Protein AF-A0A7S4CEG6-F1 (afdb_monomer_lite)

Sequence (142 aa):
GLWAQTARRLFARAAAQAHAVAALEVRVGAVALCRGRLTDLLLPPGASDRTPKPPPLDVVADERDGRVHVRGLTAAVVEDAAALEAAMERARDHATQLGPAHAVYRVDVSSTHPTTRLTSQGRLTFASLAAPAPARDASAEE

Radius of gyration: 18.46 Å; chains: 1; bounding box: 42×33×71 Å

Structure (mmCIF, N/CA/C/O backbone):
data_AF-A0A7S4CEG6-F1
#
_entry.id   AF-A0A7S4CEG6-F1
#
loop_
_atom_site.group_PDB
_atom_site.id
_atom_site.type_symbol
_atom_site.label_atom_id
_atom_site.label_alt_id
_atom_site.label_comp_id
_atom_site.label_asym_id
_atom_site.label_entity_id
_atom_site.label_seq_id
_atom_site.pdbx_PDB_ins_code
_atom_site.Cartn_x
_atom_site.Cartn_y
_atom_site.Cartn_z
_atom_site.occupancy
_atom_site.B_iso_or_equiv
_atom_site.auth_seq_id
_atom_site.auth_comp_id
_atom_site.auth_asym_id
_atom_site.auth_atom_id
_atom_site.pdbx_PDB_model_num
ATOM 1 N N . GLY A 1 1 ? 11.047 9.228 8.128 1.00 79.69 1 GLY A N 1
ATOM 2 C CA . GLY A 1 1 ? 10.738 7.941 8.791 1.00 79.69 1 GLY A CA 1
ATOM 3 C C . GLY A 1 1 ? 11.296 6.757 8.013 1.00 79.69 1 GLY A C 1
ATOM 4 O O . GLY A 1 1 ? 11.878 6.958 6.948 1.00 79.69 1 GLY A O 1
ATOM 5 N N . LEU A 1 2 ? 11.119 5.535 8.529 1.00 86.50 2 LEU A N 1
ATOM 6 C CA . LEU A 1 2 ? 11.614 4.287 7.919 1.00 86.50 2 LEU A CA 1
ATOM 7 C C . LEU A 1 2 ? 11.051 4.047 6.503 1.00 86.50 2 LEU A C 1
ATOM 9 O O . LEU A 1 2 ? 11.811 3.710 5.594 1.00 86.50 2 LEU A O 1
ATOM 13 N N . TRP A 1 3 ? 9.751 4.283 6.276 1.00 85.44 3 TRP A N 1
ATOM 14 C CA . TRP A 1 3 ? 9.144 4.124 4.944 1.00 85.44 3 TRP A CA 1
ATOM 15 C C . TRP A 1 3 ? 9.717 5.102 3.916 1.00 85.44 3 TRP A C 1
ATOM 17 O O . TRP A 1 3 ? 10.007 4.689 2.803 1.00 85.44 3 TRP A O 1
ATOM 27 N N . ALA A 1 4 ? 9.982 6.358 4.288 1.00 84.81 4 ALA A N 1
ATOM 28 C CA . ALA A 1 4 ? 10.544 7.366 3.382 1.00 84.81 4 ALA A CA 1
ATOM 29 C C . ALA A 1 4 ? 11.961 7.000 2.906 1.00 84.81 4 ALA A C 1
ATOM 31 O O . ALA A 1 4 ? 12.339 7.221 1.756 1.00 84.81 4 ALA A O 1
ATOM 32 N N . GLN A 1 5 ? 12.778 6.426 3.795 1.00 91.19 5 GLN A N 1
ATOM 33 C CA . GLN A 1 5 ? 14.088 5.895 3.406 1.00 91.19 5 GLN A CA 1
ATOM 34 C C . GLN A 1 5 ? 13.943 4.645 2.533 1.00 91.19 5 GLN A C 1
ATOM 36 O O . GLN A 1 5 ? 14.693 4.477 1.572 1.00 91.19 5 GLN A O 1
ATOM 41 N N . THR A 1 6 ? 12.966 3.788 2.839 1.00 91.19 6 THR A N 1
ATOM 42 C CA . THR A 1 6 ? 12.699 2.572 2.062 1.00 91.19 6 THR A CA 1
ATOM 43 C C . THR A 1 6 ? 12.220 2.898 0.648 1.00 91.19 6 THR A C 1
ATOM 45 O O . THR A 1 6 ? 12.760 2.344 -0.304 1.00 91.19 6 THR A O 1
ATOM 48 N N . ALA A 1 7 ? 11.299 3.853 0.497 1.00 88.19 7 ALA A N 1
ATOM 49 C CA . ALA A 1 7 ? 10.816 4.362 -0.783 1.00 88.19 7 ALA A CA 1
ATOM 50 C C . ALA A 1 7 ? 11.975 4.884 -1.641 1.00 88.19 7 ALA A C 1
ATOM 52 O O . ALA A 1 7 ? 12.198 4.403 -2.751 1.00 88.19 7 ALA A O 1
ATOM 53 N N . ARG A 1 8 ? 12.795 5.789 -1.092 1.00 91.69 8 ARG A N 1
ATOM 54 C CA . ARG A 1 8 ? 13.969 6.323 -1.800 1.00 91.69 8 ARG A CA 1
ATOM 55 C C . ARG A 1 8 ? 14.931 5.227 -2.253 1.00 91.69 8 ARG A C 1
ATOM 57 O O . ARG A 1 8 ? 15.372 5.243 -3.397 1.00 91.69 8 ARG A O 1
ATOM 64 N N . ARG A 1 9 ? 15.233 4.253 -1.388 1.00 93.12 9 ARG A N 1
ATOM 65 C CA . ARG A 1 9 ? 16.113 3.124 -1.737 1.00 93.12 9 ARG A CA 1
ATOM 66 C C . ARG A 1 9 ? 15.507 2.219 -2.807 1.00 93.12 9 ARG A C 1
ATOM 68 O O . ARG A 1 9 ? 16.244 1.774 -3.682 1.00 93.12 9 ARG A O 1
ATOM 75 N N . LEU A 1 10 ? 14.204 1.949 -2.737 1.00 91.06 10 LEU A N 1
ATOM 76 C CA . LEU A 1 10 ? 13.488 1.125 -3.708 1.00 91.06 10 LEU A CA 1
ATOM 77 C C . LEU A 1 10 ? 13.601 1.727 -5.113 1.00 91.06 10 LEU A C 1
ATOM 79 O O . LEU A 1 10 ? 14.108 1.072 -6.021 1.00 91.06 10 LEU A O 1
ATOM 83 N N . PHE A 1 11 ? 13.199 2.989 -5.267 1.00 90.31 11 PHE A N 1
ATOM 84 C CA . PHE A 1 11 ? 13.206 3.658 -6.567 1.00 90.31 11 PHE A CA 1
ATOM 85 C C . PHE A 1 11 ? 14.624 3.946 -7.074 1.00 90.31 11 PHE A C 1
ATOM 87 O O . PHE A 1 11 ? 14.888 3.757 -8.258 1.00 90.31 11 PHE A O 1
ATOM 94 N N . ALA A 1 12 ? 15.571 4.300 -6.196 1.00 90.62 12 ALA A N 1
ATOM 95 C CA . ALA A 1 12 ? 16.972 4.464 -6.594 1.00 90.62 12 ALA A CA 1
ATOM 96 C C . ALA A 1 12 ? 17.584 3.154 -7.118 1.00 90.62 12 ALA A C 1
ATOM 98 O O . ALA A 1 12 ? 18.303 3.162 -8.116 1.00 90.62 12 ALA A O 1
ATOM 99 N N . ARG A 1 13 ? 17.282 2.013 -6.478 1.00 90.25 13 ARG A N 1
ATOM 100 C CA . ARG A 1 13 ? 17.738 0.699 -6.957 1.00 90.25 13 ARG A CA 1
ATOM 101 C C . ARG A 1 13 ? 17.096 0.319 -8.282 1.00 90.25 13 ARG A C 1
ATOM 103 O O . ARG A 1 13 ? 17.807 -0.146 -9.166 1.00 90.25 13 ARG A O 1
ATOM 110 N N . ALA A 1 14 ? 15.792 0.536 -8.426 1.00 86.94 14 ALA A N 1
ATOM 111 C CA . ALA A 1 14 ? 15.107 0.250 -9.679 1.00 86.94 14 ALA A CA 1
ATOM 112 C C . ALA A 1 14 ? 15.671 1.088 -10.838 1.00 86.94 14 ALA A C 1
ATOM 114 O O . ALA A 1 14 ? 15.947 0.539 -11.901 1.00 86.94 14 ALA A O 1
ATOM 115 N N . ALA A 1 15 ? 15.942 2.377 -10.606 1.00 86.38 15 ALA A N 1
ATOM 116 C CA . ALA A 1 15 ? 16.583 3.250 -11.589 1.00 86.38 15 ALA A CA 1
ATOM 117 C C . ALA A 1 15 ? 18.003 2.777 -11.954 1.00 86.38 15 ALA A C 1
ATOM 119 O O . ALA A 1 15 ? 18.348 2.709 -13.132 1.00 86.38 15 ALA A O 1
ATOM 120 N N . ALA A 1 16 ? 18.813 2.374 -10.968 1.00 86.56 16 ALA A N 1
ATOM 121 C CA . ALA A 1 16 ? 20.152 1.828 -11.214 1.00 86.56 16 ALA A CA 1
ATOM 122 C C . ALA A 1 16 ? 20.130 0.505 -12.010 1.00 86.56 16 ALA A C 1
ATOM 124 O O . ALA A 1 16 ? 21.096 0.165 -12.693 1.00 86.56 16 ALA A O 1
ATOM 125 N N . GLN A 1 17 ? 19.021 -0.235 -11.942 1.00 84.94 17 GLN A N 1
ATOM 126 C CA . GLN A 1 17 ? 18.802 -1.503 -12.636 1.00 84.94 17 GLN A CA 1
ATOM 127 C C . GLN A 1 17 ? 17.890 -1.362 -13.864 1.00 84.94 17 GLN A C 1
ATOM 129 O O . GLN A 1 17 ? 17.350 -2.362 -14.330 1.00 84.94 17 GLN A O 1
ATOM 134 N N . ALA A 1 18 ? 17.735 -0.160 -14.432 1.00 76.88 18 ALA A N 1
ATOM 135 C CA . ALA A 1 18 ? 16.828 0.082 -15.562 1.00 76.88 18 ALA A CA 1
ATOM 136 C C . ALA A 1 18 ? 17.104 -0.808 -16.795 1.00 76.88 18 ALA A C 1
ATOM 138 O O . ALA A 1 18 ? 16.194 -1.130 -17.549 1.00 76.88 18 ALA A O 1
ATOM 139 N N . HIS A 1 19 ? 18.343 -1.278 -16.978 1.00 73.69 19 HIS A N 1
ATOM 140 C CA . HIS A 1 19 ? 18.703 -2.231 -18.037 1.00 73.69 19 HIS A CA 1
ATOM 141 C C . HIS A 1 19 ? 18.167 -3.659 -17.799 1.00 73.69 19 HIS A C 1
ATOM 143 O O . HIS A 1 19 ? 18.048 -4.437 -18.742 1.00 73.69 19 HIS A O 1
ATOM 149 N N . ALA A 1 20 ? 17.839 -4.006 -16.552 1.00 73.31 20 ALA A N 1
ATOM 150 C CA . ALA A 1 20 ? 17.311 -5.305 -16.129 1.00 73.31 20 ALA A CA 1
ATOM 151 C C . ALA A 1 20 ? 15.828 -5.242 -15.704 1.00 73.31 20 ALA A C 1
ATOM 153 O O . ALA A 1 20 ? 15.203 -6.280 -15.479 1.00 73.31 20 ALA A O 1
ATOM 154 N N . VAL A 1 21 ? 15.253 -4.039 -15.603 1.00 75.12 21 VAL A N 1
ATOM 155 C CA . VAL A 1 21 ? 13.885 -3.782 -15.137 1.00 75.12 21 VAL A CA 1
ATOM 156 C C . VAL A 1 21 ? 13.151 -2.950 -16.185 1.00 75.12 21 VAL A C 1
ATOM 158 O O . VAL A 1 21 ? 13.352 -1.745 -16.275 1.00 75.12 21 VAL A O 1
ATOM 161 N N . ALA A 1 22 ? 12.288 -3.587 -16.979 1.00 69.00 22 ALA A N 1
ATOM 162 C CA . ALA A 1 22 ? 11.584 -2.919 -18.081 1.00 69.00 22 ALA A CA 1
ATOM 163 C C . ALA A 1 22 ? 10.171 -2.439 -17.718 1.00 69.00 22 ALA A C 1
ATOM 165 O O . ALA A 1 22 ? 9.582 -1.650 -18.448 1.00 69.00 22 ALA A O 1
ATOM 166 N N . ALA A 1 23 ? 9.621 -2.925 -16.604 1.00 82.31 23 ALA A N 1
ATOM 167 C CA . ALA A 1 23 ? 8.279 -2.588 -16.143 1.00 82.31 23 ALA A CA 1
ATOM 168 C C . ALA A 1 23 ? 8.213 -2.732 -14.620 1.00 82.31 23 ALA A C 1
ATOM 170 O O . ALA A 1 23 ? 7.770 -3.764 -14.117 1.00 82.31 23 ALA A O 1
ATOM 171 N N . LEU A 1 24 ? 8.748 -1.743 -13.896 1.00 88.94 24 LEU A N 1
ATOM 172 C CA . LEU A 1 24 ? 8.548 -1.651 -12.453 1.00 88.94 24 LEU A CA 1
ATOM 173 C C . LEU A 1 24 ? 7.136 -1.129 -12.194 1.00 88.94 24 LEU A C 1
ATOM 175 O O . LEU A 1 24 ? 6.794 -0.032 -12.623 1.00 88.94 24 LEU A O 1
ATOM 179 N N . GLU A 1 25 ? 6.353 -1.885 -11.443 1.00 93.75 25 GLU A N 1
ATOM 180 C CA . GLU A 1 25 ? 5.066 -1.449 -10.933 1.00 93.75 25 GLU A CA 1
ATOM 181 C C . GLU A 1 25 ? 5.097 -1.502 -9.408 1.00 93.75 25 GLU A C 1
ATOM 183 O O . GLU A 1 25 ? 5.368 -2.549 -8.814 1.00 93.75 25 GLU A O 1
ATOM 188 N N . VAL A 1 26 ? 4.829 -0.364 -8.771 1.00 94.81 26 VAL A N 1
ATOM 189 C CA . VAL A 1 26 ? 4.751 -0.254 -7.314 1.00 94.81 26 VAL A CA 1
ATOM 190 C C . VAL A 1 26 ? 3.315 0.075 -6.939 1.00 94.81 26 VAL A C 1
ATOM 192 O O . VAL A 1 26 ? 2.774 1.098 -7.358 1.00 94.81 26 VAL A O 1
ATOM 195 N N . ARG A 1 27 ? 2.694 -0.794 -6.141 1.00 95.56 27 ARG A N 1
ATOM 196 C CA . ARG A 1 27 ? 1.348 -0.594 -5.596 1.00 95.56 27 ARG A CA 1
ATOM 197 C C . ARG A 1 27 ? 1.424 -0.388 -4.095 1.00 95.56 27 ARG A C 1
ATOM 199 O O . ARG A 1 27 ? 2.077 -1.162 -3.399 1.00 95.56 27 ARG A O 1
ATOM 206 N N . VAL A 1 28 ? 0.715 0.611 -3.589 1.00 95.19 28 VAL A N 1
ATOM 207 C CA . VAL A 1 28 ? 0.564 0.865 -2.156 1.00 95.19 28 VAL A CA 1
ATOM 208 C C . VAL A 1 28 ? -0.866 0.575 -1.718 1.00 95.19 28 VAL A C 1
ATOM 210 O O . VAL A 1 28 ? -1.813 0.962 -2.393 1.00 95.19 28 VAL A O 1
ATOM 213 N N . GLY A 1 29 ? -1.017 -0.109 -0.588 1.00 94.56 29 GLY A N 1
ATOM 214 C CA . GLY A 1 29 ? -2.287 -0.318 0.105 1.00 94.56 29 GLY A CA 1
ATOM 215 C C . GLY A 1 29 ? -2.120 0.009 1.584 1.00 94.56 29 GLY A C 1
ATOM 216 O O . GLY A 1 29 ? -1.041 -0.205 2.138 1.00 94.56 29 GLY A O 1
ATOM 217 N N . ALA A 1 30 ? -3.157 0.518 2.242 1.00 95.06 30 ALA A N 1
ATOM 218 C CA . ALA A 1 30 ? -3.083 0.826 3.667 1.00 95.06 30 ALA A CA 1
ATOM 219 C C . ALA A 1 30 ? -4.421 0.567 4.361 1.00 95.06 30 ALA A C 1
ATOM 221 O O . ALA A 1 30 ? -5.465 1.020 3.900 1.00 95.06 30 ALA A O 1
ATOM 222 N N . VAL A 1 31 ? -4.384 -0.166 5.471 1.00 95.12 31 VAL A N 1
ATOM 223 C CA . VAL A 1 31 ? -5.571 -0.573 6.228 1.00 95.12 31 VAL A CA 1
ATOM 224 C C . VAL A 1 31 ? -5.356 -0.338 7.716 1.00 95.12 31 VAL A C 1
ATOM 226 O O . VAL A 1 31 ? -4.274 -0.605 8.236 1.00 95.12 31 VAL A O 1
ATOM 229 N N . ALA A 1 32 ? -6.386 0.133 8.411 1.00 94.44 32 ALA A N 1
ATOM 230 C CA . ALA A 1 32 ? -6.411 0.212 9.864 1.00 94.44 32 ALA A CA 1
ATOM 231 C C . ALA A 1 32 ? -7.406 -0.780 10.466 1.00 94.44 32 ALA A C 1
ATOM 233 O O . ALA A 1 32 ? -8.467 -1.019 9.897 1.00 94.44 32 ALA A O 1
ATOM 234 N N . LEU A 1 33 ? -7.078 -1.302 11.646 1.00 92.69 33 LEU A N 1
ATOM 235 C CA . LEU A 1 33 ? -7.982 -2.008 12.543 1.00 92.69 33 LEU A CA 1
ATOM 236 C C . LEU A 1 33 ? -8.243 -1.114 13.758 1.00 92.69 33 LEU A C 1
ATOM 238 O O . LEU A 1 33 ? -7.358 -0.910 14.594 1.00 92.69 33 LEU A O 1
ATOM 242 N N . CYS A 1 34 ? -9.466 -0.600 13.862 1.00 90.44 34 CYS A N 1
ATOM 243 C CA . CYS A 1 34 ? -9.922 0.204 14.994 1.00 90.44 34 CYS A CA 1
ATOM 244 C C . CYS A 1 34 ? -11.217 -0.397 15.545 1.00 90.44 34 CYS A C 1
ATOM 246 O O . CYS A 1 34 ? -12.194 -0.554 14.812 1.00 90.44 34 CYS A O 1
ATOM 248 N N . ARG A 1 35 ? -11.227 -0.768 16.835 1.00 87.69 35 ARG A N 1
ATOM 249 C CA . ARG A 1 35 ? -12.403 -1.343 17.529 1.00 87.69 35 ARG A CA 1
ATOM 250 C C . ARG A 1 35 ? -13.065 -2.504 16.761 1.00 87.69 35 ARG A C 1
ATOM 252 O O . ARG A 1 35 ? -14.285 -2.559 16.633 1.00 87.69 35 ARG A O 1
ATOM 259 N N . GLY A 1 36 ? -12.253 -3.406 16.206 1.00 87.06 36 GLY A N 1
ATOM 260 C CA . GLY A 1 36 ? -12.730 -4.573 15.452 1.00 87.06 36 GLY A CA 1
ATOM 261 C C . GLY A 1 36 ? -13.226 -4.276 14.032 1.00 87.06 36 GLY A C 1
ATOM 262 O O . GLY A 1 36 ? -13.747 -5.176 13.381 1.00 87.06 36 GLY A O 1
ATOM 263 N N . ARG A 1 37 ? -13.077 -3.042 13.533 1.00 89.31 37 ARG A N 1
ATOM 264 C CA . ARG A 1 37 ? -13.452 -2.660 12.166 1.00 89.31 37 ARG A CA 1
ATOM 265 C C . ARG A 1 37 ? -12.222 -2.360 11.324 1.00 89.31 37 ARG A C 1
ATOM 267 O O . ARG A 1 37 ? -11.307 -1.679 11.788 1.00 89.31 37 ARG A O 1
ATOM 274 N N . LEU A 1 38 ? -12.239 -2.859 10.091 1.00 92.12 38 LEU A N 1
ATOM 275 C CA . LEU A 1 38 ? -11.254 -2.519 9.075 1.00 92.12 38 LEU A CA 1
ATOM 276 C C . LEU A 1 38 ? -11.646 -1.219 8.372 1.00 92.12 38 LEU A C 1
ATOM 278 O O . LEU A 1 38 ? -12.801 -1.053 7.978 1.00 92.12 38 LEU A O 1
ATOM 282 N N . THR A 1 39 ? -10.667 -0.343 8.174 1.00 91.62 39 THR A N 1
ATOM 283 C CA . THR A 1 39 ? -10.814 0.920 7.443 1.00 91.62 39 THR A CA 1
ATOM 284 C C . THR A 1 39 ? -9.723 1.026 6.388 1.00 91.62 39 THR A C 1
ATOM 286 O O . THR A 1 39 ? -8.550 0.829 6.696 1.00 91.62 39 THR A O 1
ATOM 289 N N . ASP A 1 40 ? -10.098 1.356 5.155 1.00 93.06 40 ASP A N 1
ATOM 290 C CA . ASP A 1 40 ? -9.150 1.664 4.085 1.00 93.06 40 ASP A CA 1
ATOM 291 C C . ASP A 1 40 ? -8.601 3.075 4.302 1.00 93.06 40 ASP A C 1
ATOM 293 O O . ASP A 1 40 ? -9.357 4.047 4.339 1.00 93.06 40 ASP A O 1
ATOM 297 N N . LEU A 1 41 ? -7.288 3.179 4.475 1.00 93.50 41 LEU A N 1
ATOM 298 C CA . LEU A 1 41 ? -6.621 4.437 4.791 1.00 93.50 41 LEU A CA 1
ATOM 299 C C . LEU A 1 41 ? -6.286 5.265 3.545 1.00 93.50 41 LEU A C 1
ATOM 301 O O . LEU A 1 41 ? -5.951 6.440 3.688 1.00 93.50 41 LEU A O 1
ATOM 305 N N . LEU A 1 42 ? -6.369 4.686 2.342 1.00 92.00 42 LEU A N 1
ATOM 306 C CA . LEU A 1 42 ? -6.130 5.407 1.087 1.00 92.00 42 LEU A CA 1
ATOM 307 C C . LEU A 1 42 ? -7.380 6.112 0.561 1.00 92.00 42 LEU A C 1
ATOM 309 O O . LEU A 1 42 ? -7.263 7.023 -0.262 1.00 92.00 42 LEU A O 1
ATOM 313 N N . LEU A 1 43 ? -8.564 5.720 1.035 1.00 87.25 43 LEU A N 1
ATOM 314 C CA . LEU A 1 43 ? -9.803 6.419 0.726 1.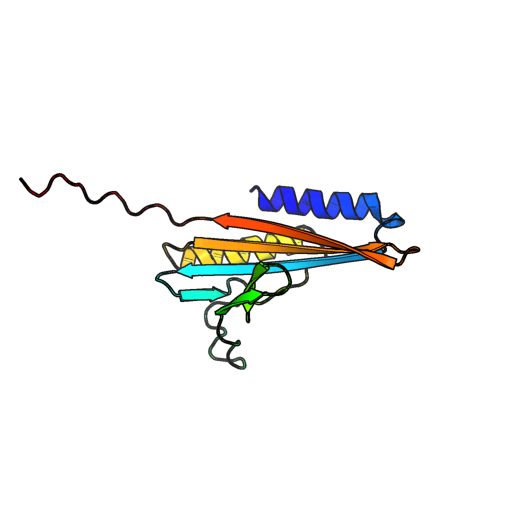00 87.25 43 LEU A CA 1
ATOM 315 C C . LEU A 1 43 ? -9.947 7.675 1.600 1.00 87.25 43 LEU A C 1
ATOM 317 O O . LEU A 1 43 ? -9.638 7.629 2.795 1.00 87.25 43 LEU A O 1
ATOM 321 N N . PRO A 1 44 ? -10.437 8.798 1.039 1.00 77.50 44 PRO A N 1
ATOM 322 C CA . PRO A 1 44 ? -10.702 9.982 1.837 1.00 77.50 44 PRO A CA 1
ATOM 323 C C . PRO A 1 44 ? -11.764 9.696 2.914 1.00 77.50 44 PRO A C 1
ATOM 325 O O . PRO A 1 44 ? -12.704 8.928 2.663 1.00 77.50 44 PRO A O 1
ATOM 328 N N . PRO A 1 45 ? -11.672 10.342 4.092 1.00 70.19 45 PRO A N 1
ATOM 329 C CA . PRO A 1 45 ? -12.708 10.253 5.114 1.00 70.19 45 PRO A CA 1
ATOM 330 C C . PRO A 1 45 ? -14.067 10.642 4.516 1.00 70.19 45 PRO A C 1
ATOM 332 O O . PRO A 1 45 ? -14.199 11.690 3.888 1.00 70.19 45 PRO A O 1
ATOM 335 N N . GLY A 1 46 ? -15.081 9.789 4.671 1.00 62.28 46 GLY A N 1
ATOM 336 C CA . GLY A 1 46 ? -16.425 10.069 4.147 1.00 62.28 46 GLY A CA 1
ATOM 337 C C . GLY A 1 46 ? -16.631 9.794 2.650 1.00 62.28 46 GLY A C 1
ATOM 338 O O . GLY A 1 46 ? -17.717 10.059 2.137 1.00 62.28 46 GLY A O 1
ATOM 339 N N . ALA A 1 47 ? -15.673 9.174 1.946 1.00 59.75 47 ALA A N 1
ATOM 340 C CA . ALA A 1 47 ? -15.871 8.700 0.564 1.00 59.75 47 ALA A CA 1
ATOM 341 C C . ALA A 1 47 ? -17.021 7.672 0.413 1.00 59.75 47 ALA A C 1
ATOM 343 O O . ALA A 1 47 ? -17.419 7.328 -0.699 1.00 59.75 47 ALA A O 1
ATOM 344 N N . SER A 1 48 ? -17.592 7.201 1.526 1.00 51.69 48 SER A N 1
ATOM 345 C CA . SER A 1 48 ? -18.739 6.294 1.545 1.00 51.69 48 SER A CA 1
ATOM 346 C C . SER A 1 48 ? -20.047 6.904 1.008 1.00 51.69 48 SER A C 1
ATOM 348 O O . SER A 1 48 ? -20.939 6.126 0.679 1.00 51.69 48 SER A O 1
ATOM 350 N N . ASP A 1 49 ? -20.174 8.238 0.907 1.00 46.59 49 ASP A N 1
ATOM 351 C CA . ASP A 1 49 ? -21.472 8.901 0.653 1.00 46.59 49 ASP A CA 1
ATOM 352 C C . ASP A 1 49 ? -21.716 9.384 -0.790 1.00 46.59 49 ASP A C 1
ATOM 354 O O . ASP A 1 49 ? -22.857 9.672 -1.147 1.00 46.59 49 ASP A O 1
ATOM 358 N N . ARG A 1 50 ? -20.688 9.503 -1.644 1.00 45.22 50 ARG A N 1
ATOM 359 C CA . ARG A 1 50 ? -20.839 10.074 -3.009 1.00 45.22 50 ARG A CA 1
ATOM 360 C C . ARG A 1 50 ? -20.310 9.203 -4.148 1.00 45.22 50 ARG A C 1
ATOM 362 O O . ARG A 1 50 ? -20.443 9.563 -5.313 1.00 45.22 50 ARG A O 1
ATOM 369 N N . THR A 1 51 ? -19.748 8.050 -3.819 1.00 49.22 51 THR A N 1
ATOM 370 C CA . THR A 1 51 ? -19.212 7.062 -4.763 1.00 49.22 51 THR A CA 1
ATOM 371 C C . THR A 1 51 ? -19.917 5.726 -4.540 1.00 49.22 51 THR A C 1
ATOM 373 O O . THR A 1 51 ? -20.410 5.503 -3.432 1.00 49.22 51 THR A O 1
ATOM 376 N N . PRO A 1 52 ? -20.008 4.831 -5.548 1.00 57.50 52 PRO A N 1
ATOM 377 C CA . PRO A 1 52 ? -20.504 3.478 -5.314 1.00 57.50 52 PRO A CA 1
ATOM 378 C C . PRO A 1 52 ? -19.758 2.901 -4.112 1.00 57.50 52 PRO A C 1
ATOM 380 O O . PRO A 1 52 ? -18.526 2.916 -4.088 1.00 57.50 52 PRO A O 1
ATOM 383 N N . LYS A 1 53 ? -20.523 2.505 -3.086 1.00 57.22 53 LYS A N 1
ATOM 384 C CA . LYS A 1 53 ? -20.005 2.074 -1.788 1.00 57.22 53 LYS A CA 1
ATOM 385 C C . LYS A 1 53 ? -18.844 1.102 -2.029 1.00 57.22 53 LYS A C 1
ATOM 387 O O . LYS A 1 53 ? -19.079 0.079 -2.682 1.00 57.22 53 LYS A O 1
ATOM 392 N N . PRO A 1 54 ? -17.618 1.410 -1.563 1.00 62.94 54 PRO A N 1
ATOM 393 C CA . PRO A 1 54 ? -16.495 0.511 -1.764 1.00 62.94 54 PRO A CA 1
ATOM 394 C C . PRO A 1 54 ? -16.865 -0.871 -1.205 1.00 62.94 54 PRO A C 1
ATOM 396 O O . PRO A 1 54 ? -17.605 -0.952 -0.213 1.00 62.94 54 PRO A O 1
ATOM 399 N N . PRO A 1 55 ? -16.425 -1.959 -1.860 1.00 66.31 55 PRO A N 1
ATOM 400 C CA . PRO A 1 55 ? -16.728 -3.306 -1.398 1.00 66.31 55 PRO A CA 1
ATOM 401 C C . PRO A 1 55 ? -16.310 -3.457 0.073 1.00 66.31 55 PRO A C 1
ATOM 403 O O . PRO A 1 55 ? -15.308 -2.866 0.484 1.00 66.31 55 PRO A O 1
ATOM 406 N N . PRO A 1 56 ? -17.067 -4.218 0.884 1.00 77.69 56 PRO A N 1
ATOM 407 C CA . PRO A 1 56 ? -16.719 -4.409 2.284 1.00 77.69 56 PRO A CA 1
ATOM 408 C C . PRO A 1 56 ? -15.311 -5.000 2.396 1.00 77.69 56 PRO A C 1
ATOM 410 O O . PRO A 1 56 ? -14.964 -5.939 1.672 1.00 77.69 56 PRO A O 1
ATOM 413 N N . LEU A 1 57 ? -14.520 -4.436 3.308 1.00 87.19 57 LEU A N 1
ATOM 414 C CA . LEU A 1 57 ? -13.200 -4.955 3.634 1.00 87.19 57 LEU A CA 1
ATOM 415 C C . LEU A 1 57 ? -13.348 -6.262 4.396 1.00 87.19 57 LEU A C 1
ATOM 417 O O . LEU A 1 57 ? -14.075 -6.324 5.387 1.00 87.19 57 LEU A O 1
ATOM 421 N N . ASP A 1 58 ? -12.639 -7.285 3.937 1.00 87.25 58 ASP A N 1
ATOM 422 C CA . ASP A 1 58 ? -12.707 -8.618 4.524 1.00 87.25 58 ASP A CA 1
ATOM 423 C C . ASP A 1 58 ? -11.334 -9.286 4.504 1.00 87.25 58 ASP A C 1
ATOM 425 O O . ASP A 1 58 ? -10.563 -9.088 3.563 1.00 87.25 58 ASP A O 1
ATOM 429 N N . VAL A 1 59 ? -11.018 -10.062 5.537 1.00 87.50 59 VAL A N 1
ATOM 430 C CA . VAL A 1 59 ? -9.745 -10.783 5.635 1.00 87.50 59 VAL A CA 1
ATOM 431 C C . VAL A 1 59 ? -9.937 -12.162 5.028 1.00 87.50 59 VAL A C 1
ATOM 433 O O . VAL A 1 59 ? -10.659 -12.992 5.571 1.00 87.50 59 VAL A O 1
ATOM 436 N N . VAL A 1 60 ? -9.273 -12.414 3.906 1.00 88.81 60 VAL A N 1
ATOM 437 C CA . VAL A 1 60 ? -9.405 -13.659 3.150 1.00 88.81 60 VAL A CA 1
ATOM 438 C C . VAL A 1 60 ? -8.072 -14.394 3.164 1.00 88.81 60 VAL A C 1
ATOM 440 O O . VAL A 1 60 ? -7.024 -13.815 2.866 1.00 88.81 60 VAL A O 1
ATOM 443 N N . ALA A 1 61 ? -8.112 -15.675 3.521 1.00 87.50 61 ALA A N 1
ATOM 444 C CA . ALA A 1 61 ? -6.993 -16.582 3.329 1.00 87.50 61 ALA A CA 1
ATOM 445 C C . ALA A 1 61 ? -7.012 -17.091 1.883 1.00 87.50 61 ALA A C 1
ATOM 447 O O . ALA A 1 61 ? -8.028 -17.594 1.407 1.00 87.50 61 ALA A O 1
ATOM 448 N N . ASP A 1 62 ? -5.899 -16.933 1.178 1.00 82.38 62 ASP A N 1
ATOM 449 C CA . ASP A 1 62 ? -5.670 -17.584 -0.101 1.00 82.38 62 ASP A CA 1
ATOM 450 C C . ASP A 1 62 ? -5.157 -19.002 0.173 1.00 82.38 62 ASP A C 1
ATOM 452 O O . ASP A 1 62 ? -4.049 -19.215 0.669 1.00 82.38 62 ASP A O 1
ATOM 456 N N . GLU A 1 63 ? -6.004 -19.987 -0.112 1.00 84.88 63 GLU A N 1
ATOM 457 C CA . GLU A 1 63 ? -5.708 -21.402 0.120 1.00 84.88 63 GLU A CA 1
ATOM 458 C C . GLU A 1 63 ? -4.575 -21.926 -0.774 1.00 84.88 63 GLU A C 1
ATOM 460 O O . GLU A 1 63 ? -3.996 -22.972 -0.479 1.00 84.88 63 GLU A O 1
ATOM 465 N N . ARG A 1 64 ? -4.235 -21.223 -1.864 1.00 81.19 64 ARG A N 1
ATOM 466 C CA . ARG A 1 64 ? -3.232 -21.688 -2.834 1.00 81.19 64 ARG A CA 1
ATOM 467 C C . ARG A 1 64 ? -1.810 -21.411 -2.384 1.00 81.19 64 ARG A C 1
ATOM 469 O O . ARG A 1 64 ? -0.920 -22.208 -2.665 1.00 81.19 64 ARG A O 1
ATOM 476 N N . ASP A 1 65 ? -1.591 -20.276 -1.731 1.00 77.81 65 ASP A N 1
ATOM 477 C CA . ASP A 1 65 ? -0.263 -19.838 -1.298 1.00 77.81 65 ASP A CA 1
ATOM 478 C C . ASP A 1 65 ? -0.153 -19.635 0.223 1.00 77.81 65 ASP A C 1
ATOM 480 O O . ASP A 1 65 ? 0.912 -19.257 0.722 1.00 77.81 65 ASP A O 1
ATOM 484 N N . GLY A 1 66 ? -1.234 -19.913 0.963 1.00 80.06 66 GLY A N 1
ATOM 485 C CA . GLY A 1 66 ? -1.314 -19.777 2.416 1.00 80.06 66 GLY A CA 1
ATOM 486 C C . GLY A 1 66 ? -1.254 -18.325 2.893 1.00 80.06 66 GLY A C 1
ATOM 487 O O . GLY A 1 66 ? -1.023 -18.080 4.082 1.00 80.06 66 GLY A O 1
ATOM 488 N N . ARG A 1 67 ? -1.402 -17.342 1.994 1.00 80.81 67 ARG A N 1
ATOM 489 C CA . ARG A 1 67 ? -1.282 -15.923 2.340 1.00 80.81 67 ARG A CA 1
ATOM 490 C C . ARG A 1 67 ? -2.628 -15.331 2.701 1.00 80.81 67 ARG A C 1
ATOM 492 O O . ARG A 1 67 ? -3.653 -15.616 2.103 1.00 80.81 67 ARG A O 1
ATOM 499 N N . VAL A 1 68 ? -2.604 -14.398 3.641 1.00 81.62 68 VAL A N 1
ATOM 500 C CA . VAL A 1 68 ? -3.782 -13.612 4.005 1.00 81.62 68 VAL A CA 1
ATOM 501 C C . VAL A 1 68 ? -3.755 -12.276 3.268 1.00 81.62 68 VAL A C 1
ATOM 503 O O . VAL A 1 68 ? -2.720 -11.601 3.209 1.00 81.62 68 VAL A O 1
ATOM 506 N N . HIS A 1 69 ? -4.893 -11.875 2.708 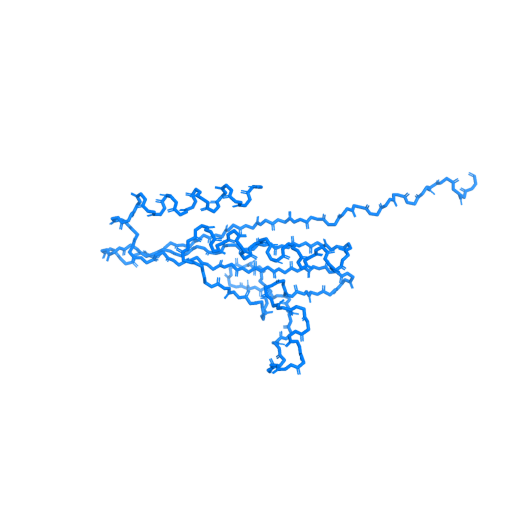1.00 84.25 69 HIS A N 1
ATOM 507 C CA . HIS A 1 69 ? -5.077 -10.568 2.088 1.00 84.25 69 HIS A CA 1
ATOM 508 C C . HIS A 1 69 ? -6.385 -9.915 2.536 1.00 84.25 69 HIS A C 1
ATOM 510 O O . HIS A 1 69 ? -7.325 -10.579 2.958 1.00 84.25 69 HIS A O 1
ATOM 516 N N . VAL A 1 70 ? -6.444 -8.587 2.442 1.00 86.12 70 VAL A N 1
ATOM 517 C CA . VAL A 1 70 ? -7.678 -7.834 2.678 1.00 86.12 70 VAL A CA 1
ATOM 518 C C . VAL A 1 70 ? -8.369 -7.631 1.334 1.00 86.12 70 VAL A C 1
ATOM 520 O O . VAL A 1 70 ? -7.855 -6.910 0.474 1.00 86.12 70 VAL A O 1
ATOM 523 N N . ARG A 1 71 ? -9.508 -8.293 1.127 1.00 85.56 71 ARG A N 1
ATOM 524 C CA . ARG A 1 71 ? -10.358 -8.096 -0.051 1.00 85.56 71 ARG A CA 1
ATOM 525 C C . ARG A 1 71 ? -11.000 -6.713 0.017 1.00 85.56 71 ARG A C 1
ATOM 527 O O . ARG A 1 71 ? -11.377 -6.261 1.090 1.00 85.56 71 ARG A O 1
ATOM 534 N N . GLY A 1 72 ? -11.120 -6.052 -1.132 1.00 84.00 72 GLY A N 1
ATOM 535 C CA . GLY A 1 72 ? -11.710 -4.714 -1.234 1.00 84.00 72 GLY A CA 1
ATOM 536 C C . GLY A 1 72 ? -10.779 -3.572 -0.818 1.00 84.00 72 GLY A C 1
ATOM 537 O O . GLY A 1 72 ? -11.186 -2.420 -0.899 1.00 84.00 72 GLY A O 1
ATOM 538 N N . LEU A 1 73 ? -9.540 -3.875 -0.409 1.00 88.81 73 LEU A N 1
ATOM 539 C CA . LEU A 1 73 ? -8.536 -2.864 -0.093 1.00 88.81 73 LEU A CA 1
ATOM 540 C C . LEU A 1 73 ? -8.092 -2.132 -1.363 1.00 88.81 73 LEU A C 1
ATOM 542 O O . LEU A 1 73 ? -7.638 -2.764 -2.323 1.00 88.81 73 LEU A O 1
ATOM 546 N N . THR A 1 74 ? -8.168 -0.806 -1.340 1.00 90.50 74 THR A N 1
ATOM 547 C CA . THR A 1 74 ? -7.662 0.050 -2.411 1.00 90.50 74 THR A CA 1
ATOM 548 C C . THR A 1 74 ? -6.155 -0.135 -2.548 1.00 90.50 74 THR A C 1
ATOM 550 O O . THR A 1 74 ? -5.411 -0.138 -1.565 1.00 90.50 74 THR A O 1
ATOM 553 N N . ALA A 1 75 ? -5.700 -0.275 -3.790 1.00 90.69 75 ALA A N 1
ATOM 554 C CA . ALA A 1 75 ? -4.290 -0.293 -4.136 1.00 90.69 75 ALA A CA 1
ATOM 555 C C . ALA A 1 75 ? -4.007 0.840 -5.127 1.00 90.69 75 ALA A C 1
ATOM 557 O O . ALA A 1 75 ? -4.502 0.813 -6.253 1.00 90.69 75 ALA A O 1
ATOM 558 N N . ALA A 1 76 ? -3.227 1.835 -4.710 1.00 93.12 76 ALA A N 1
ATOM 559 C CA . ALA A 1 76 ? -2.809 2.933 -5.574 1.00 93.12 76 ALA A CA 1
ATOM 560 C C . ALA A 1 76 ? -1.479 2.587 -6.254 1.00 93.12 76 ALA A C 1
ATOM 562 O O . ALA A 1 76 ? -0.540 2.148 -5.590 1.00 93.12 76 ALA A O 1
ATOM 563 N N . VAL A 1 77 ? -1.387 2.788 -7.567 1.00 94.88 77 VAL A N 1
ATOM 564 C CA . VAL A 1 77 ? -0.113 2.694 -8.294 1.00 94.88 77 VAL A CA 1
ATOM 565 C C . VAL A 1 77 ? 0.665 3.987 -8.058 1.00 94.88 77 VAL A C 1
ATOM 567 O O . VAL A 1 77 ? 0.088 5.073 -8.123 1.00 94.88 77 VAL A O 1
ATOM 570 N N . VAL A 1 78 ? 1.955 3.877 -7.751 1.00 95.12 78 VAL A N 1
ATOM 571 C CA . VAL A 1 78 ? 2.843 5.024 -7.517 1.00 95.12 78 VAL A CA 1
ATOM 572 C C . VAL A 1 78 ? 4.050 4.957 -8.443 1.00 95.12 78 VAL A C 1
ATOM 574 O O . VAL A 1 78 ? 4.652 3.900 -8.622 1.00 95.12 78 VAL A O 1
ATOM 577 N N . GLU A 1 79 ? 4.394 6.099 -9.032 1.00 93.19 79 GLU A N 1
ATOM 578 C CA . GLU A 1 79 ? 5.401 6.184 -10.099 1.00 93.19 79 GLU A CA 1
ATOM 579 C C . GLU A 1 79 ? 6.798 6.531 -9.573 1.00 93.19 79 GLU A C 1
ATOM 581 O O . GLU A 1 79 ? 7.803 6.194 -10.195 1.00 93.19 79 GLU A O 1
ATOM 586 N N . ASP A 1 80 ? 6.876 7.158 -8.398 1.00 93.94 80 ASP A N 1
ATOM 587 C CA . ASP A 1 80 ? 8.135 7.579 -7.799 1.00 93.94 80 ASP A CA 1
ATOM 588 C C . ASP A 1 80 ? 8.117 7.528 -6.259 1.00 93.94 80 ASP A C 1
ATOM 590 O O . ASP A 1 80 ? 7.108 7.242 -5.600 1.00 93.94 80 ASP A O 1
ATOM 594 N N . ALA A 1 81 ? 9.285 7.802 -5.669 1.00 93.94 81 ALA A N 1
ATOM 595 C CA . ALA A 1 81 ? 9.469 7.787 -4.224 1.00 93.94 81 ALA A CA 1
ATOM 596 C C . ALA A 1 81 ? 8.644 8.861 -3.499 1.00 93.94 81 ALA A C 1
ATOM 598 O O . ALA A 1 81 ? 8.208 8.610 -2.376 1.00 93.94 81 ALA A O 1
ATOM 599 N N . ALA A 1 82 ? 8.431 10.027 -4.114 1.00 94.25 82 ALA A N 1
ATOM 600 C CA . ALA A 1 82 ? 7.680 11.126 -3.515 1.00 94.25 82 ALA A CA 1
ATOM 601 C C . ALA A 1 82 ? 6.177 10.814 -3.491 1.00 94.25 82 ALA A C 1
ATOM 603 O O . ALA A 1 82 ? 5.523 11.040 -2.473 1.00 94.25 82 ALA A O 1
ATOM 604 N N . ALA A 1 83 ? 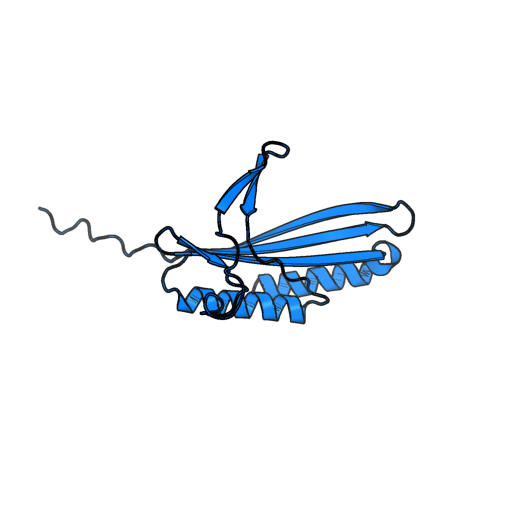5.641 10.221 -4.558 1.00 94.25 83 ALA A N 1
ATOM 605 C CA . ALA A 1 83 ? 4.267 9.740 -4.634 1.00 94.25 83 ALA A CA 1
ATOM 606 C C . ALA A 1 83 ? 4.003 8.632 -3.605 1.00 94.25 83 ALA A C 1
ATOM 608 O O . ALA A 1 83 ? 2.983 8.668 -2.909 1.00 94.25 83 ALA A O 1
ATOM 609 N N . LEU A 1 84 ? 4.941 7.686 -3.455 1.00 94.62 84 LEU A N 1
ATOM 610 C CA . LEU A 1 84 ? 4.867 6.659 -2.414 1.00 94.62 84 LEU A CA 1
ATOM 611 C C . LEU A 1 84 ? 4.889 7.280 -1.012 1.00 94.62 84 LEU A C 1
ATOM 613 O O . LEU A 1 84 ? 4.048 6.943 -0.181 1.00 94.62 84 LEU A O 1
ATOM 617 N N . GLU A 1 85 ? 5.818 8.198 -0.742 1.00 93.88 85 GLU A N 1
ATOM 618 C CA . GLU A 1 85 ? 5.916 8.872 0.556 1.00 93.88 85 GLU A CA 1
ATOM 619 C C . GLU A 1 85 ? 4.644 9.667 0.879 1.00 93.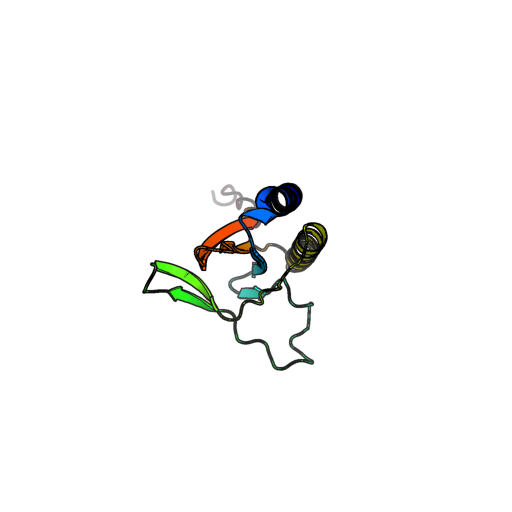88 85 GLU A C 1
ATOM 621 O O . GLU A 1 85 ? 4.089 9.508 1.965 1.00 93.88 85 GLU A O 1
ATOM 626 N N . ALA A 1 86 ? 4.118 10.431 -0.080 1.00 92.44 86 ALA A N 1
ATOM 627 C CA . ALA A 1 86 ? 2.885 11.192 0.087 1.00 92.44 86 ALA A CA 1
ATOM 628 C C . ALA A 1 86 ? 1.664 10.291 0.332 1.00 92.44 86 ALA A C 1
ATOM 630 O O . ALA A 1 86 ? 0.813 10.623 1.156 1.00 92.44 86 ALA A O 1
ATOM 631 N N . ALA A 1 87 ? 1.558 9.149 -0.355 1.00 93.06 87 ALA A N 1
ATOM 632 C CA . ALA A 1 87 ? 0.477 8.193 -0.118 1.00 93.06 87 ALA A CA 1
ATOM 633 C C . ALA A 1 87 ? 0.549 7.579 1.289 1.00 93.06 87 ALA A C 1
ATOM 635 O O . ALA A 1 87 ? -0.472 7.480 1.971 1.00 93.06 87 ALA A O 1
ATOM 636 N N . MET A 1 88 ? 1.753 7.214 1.735 1.00 93.38 88 MET A N 1
ATOM 637 C CA . MET A 1 88 ? 1.989 6.651 3.068 1.00 93.38 88 MET A CA 1
ATOM 638 C C . MET A 1 88 ? 1.709 7.673 4.176 1.00 93.38 88 MET A C 1
ATOM 640 O O . MET A 1 88 ? 1.100 7.319 5.184 1.00 93.38 88 MET A O 1
ATOM 644 N N . GLU A 1 89 ? 2.100 8.936 3.983 1.00 92.94 89 GLU A N 1
ATOM 645 C CA . GLU A 1 89 ? 1.858 9.992 4.971 1.00 92.94 89 GLU A CA 1
ATOM 646 C C . GLU A 1 89 ? 0.365 10.327 5.079 1.00 92.94 89 GLU A C 1
ATOM 648 O O . GLU A 1 89 ? -0.168 10.351 6.184 1.00 92.94 89 GLU A O 1
ATOM 653 N N . ARG A 1 90 ? -0.356 10.439 3.952 1.00 92.38 90 ARG A N 1
ATOM 654 C CA . ARG A 1 90 ? -1.822 10.613 3.974 1.00 92.38 90 ARG A CA 1
ATOM 655 C C . ARG A 1 90 ? -2.530 9.469 4.699 1.00 92.38 90 ARG A C 1
ATOM 657 O O . ARG A 1 90 ? -3.437 9.711 5.490 1.00 92.38 90 ARG A O 1
ATOM 664 N N . ALA A 1 91 ? -2.114 8.227 4.445 1.00 93.69 91 ALA A N 1
ATOM 665 C CA . ALA A 1 91 ? -2.679 7.062 5.119 1.00 93.69 91 ALA A CA 1
ATOM 666 C C . ALA A 1 91 ? -2.414 7.091 6.633 1.00 93.69 91 ALA A C 1
ATOM 668 O O . ALA A 1 91 ? -3.288 6.739 7.425 1.00 93.69 91 ALA A O 1
ATOM 669 N N . ARG A 1 92 ? -1.222 7.538 7.042 1.00 92.94 92 ARG A N 1
ATOM 670 C CA . ARG A 1 92 ? -0.868 7.727 8.451 1.00 92.94 92 ARG A CA 1
ATOM 671 C C . ARG A 1 92 ? -1.708 8.819 9.103 1.00 92.94 92 ARG A C 1
ATOM 673 O O . ARG A 1 92 ? -2.222 8.590 10.194 1.00 92.94 92 ARG A O 1
ATOM 680 N N . ASP A 1 93 ? -1.862 9.967 8.456 1.00 92.44 93 ASP A N 1
ATOM 681 C CA . ASP A 1 93 ? -2.690 11.065 8.963 1.00 92.44 93 ASP A CA 1
ATOM 682 C C . ASP A 1 93 ? -4.153 10.638 9.109 1.00 92.44 93 ASP A C 1
ATOM 684 O O . ASP A 1 93 ? -4.817 10.977 10.085 1.00 92.44 93 ASP A O 1
ATOM 688 N N . HIS A 1 94 ? -4.656 9.819 8.186 1.00 92.69 94 HIS A N 1
ATOM 689 C CA . HIS A 1 94 ? -5.980 9.226 8.327 1.00 92.69 94 HIS A CA 1
ATOM 690 C C . HIS A 1 94 ? -6.033 8.251 9.517 1.00 92.69 94 HIS A C 1
ATOM 692 O O . HIS A 1 94 ? -6.964 8.303 10.318 1.00 92.69 94 HIS A O 1
ATOM 698 N N . ALA A 1 95 ? -5.017 7.402 9.700 1.00 91.69 95 ALA A N 1
ATOM 699 C CA . ALA A 1 95 ? -4.969 6.472 10.828 1.00 91.69 95 ALA A CA 1
ATOM 700 C C . ALA A 1 95 ? -4.956 7.190 12.188 1.00 91.69 95 ALA A C 1
ATOM 702 O O . ALA A 1 95 ? -5.623 6.734 13.116 1.00 91.69 95 ALA A O 1
ATOM 703 N N . THR A 1 96 ? -4.254 8.322 12.314 1.00 90.12 96 THR A N 1
ATOM 704 C CA . THR A 1 96 ? -4.227 9.104 13.565 1.00 90.12 96 THR A CA 1
ATOM 705 C C . THR A 1 96 ? -5.580 9.747 13.879 1.00 90.12 96 THR A C 1
ATOM 707 O O . THR A 1 96 ? -5.943 9.852 15.051 1.00 90.12 96 THR A O 1
ATOM 710 N N . GLN A 1 97 ? -6.371 10.098 12.860 1.00 90.81 97 GLN A N 1
ATOM 711 C CA . GLN A 1 97 ? -7.736 10.615 13.027 1.00 90.81 97 GLN A CA 1
ATOM 712 C C . GLN A 1 97 ? -8.729 9.553 13.531 1.00 90.81 97 GLN A C 1
ATOM 714 O O . GLN A 1 97 ? -9.735 9.904 14.146 1.00 90.81 97 GLN A O 1
ATOM 719 N N . LEU A 1 98 ? -8.455 8.258 13.322 1.00 87.88 98 LEU A N 1
ATOM 720 C CA . LEU A 1 98 ? -9.306 7.156 13.801 1.00 87.88 98 LEU A CA 1
ATOM 721 C C . LEU A 1 98 ? -9.158 6.875 15.311 1.00 87.88 98 LEU A C 1
ATOM 723 O O . LEU A 1 98 ? -9.918 6.068 15.857 1.00 87.88 98 LEU A O 1
ATOM 727 N N . GLY A 1 99 ? -8.204 7.519 15.992 1.00 86.19 99 GLY A N 1
ATOM 728 C CA . GLY A 1 99 ? -7.871 7.262 17.394 1.00 86.19 99 GLY A CA 1
ATOM 729 C C . GLY A 1 99 ? -6.929 6.059 17.569 1.00 86.19 99 GLY A C 1
ATOM 730 O O . GLY A 1 99 ? -6.101 5.800 16.696 1.00 86.19 99 GLY A O 1
ATOM 731 N N . PRO A 1 100 ? -7.005 5.317 18.694 1.00 88.19 100 PRO A N 1
ATOM 732 C CA . PRO A 1 100 ? -6.171 4.135 18.919 1.00 88.19 100 PRO A CA 1
ATOM 733 C C . PRO A 1 100 ? -6.477 3.037 17.889 1.00 88.19 100 PRO A C 1
ATOM 735 O O . PRO A 1 100 ? -7.471 2.318 18.003 1.00 88.19 100 PRO A O 1
ATOM 738 N N . ALA A 1 101 ? -5.621 2.918 16.876 1.00 91.94 101 ALA A N 1
ATOM 739 C CA . ALA A 1 101 ? -5.775 1.975 15.777 1.00 91.94 101 ALA A CA 1
ATOM 740 C C . ALA A 1 101 ? -4.443 1.296 15.448 1.00 91.94 101 ALA A C 1
ATOM 742 O O . ALA A 1 101 ? -3.378 1.911 15.520 1.00 91.94 101 ALA A O 1
ATOM 743 N N . HIS A 1 102 ? -4.508 0.024 15.058 1.00 93.44 102 HIS A N 1
ATOM 744 C CA . HIS A 1 102 ? -3.383 -0.638 14.402 1.00 93.44 102 HIS A CA 1
ATOM 745 C C . HIS A 1 102 ? -3.456 -0.316 12.913 1.00 93.44 102 HIS A C 1
ATOM 747 O O . HIS A 1 102 ? -4.515 -0.483 12.320 1.00 93.44 102 HIS A O 1
ATOM 753 N N . ALA A 1 103 ? -2.360 0.113 12.300 1.00 93.94 103 ALA A N 1
ATOM 754 C CA . ALA A 1 103 ? -2.297 0.401 10.873 1.00 93.94 103 ALA A CA 1
ATOM 755 C C . ALA A 1 103 ? -1.262 -0.494 10.191 1.00 93.94 103 ALA A C 1
ATOM 757 O O . ALA A 1 103 ? -0.143 -0.656 10.679 1.00 93.94 103 ALA A O 1
ATOM 758 N N . VAL A 1 104 ? -1.633 -1.058 9.047 1.00 94.31 104 VAL A N 1
ATOM 759 C CA . VAL A 1 104 ? -0.770 -1.869 8.193 1.00 94.31 104 VAL A CA 1
ATOM 760 C C . VAL A 1 104 ? -0.672 -1.195 6.835 1.00 94.31 104 VAL A C 1
ATOM 762 O O . VAL A 1 104 ? -1.679 -0.945 6.177 1.00 94.31 104 VAL A O 1
ATOM 765 N N . TYR A 1 105 ? 0.556 -0.941 6.405 1.00 93.94 105 TYR A N 1
ATOM 766 C CA . TYR A 1 105 ? 0.883 -0.350 5.118 1.00 93.94 105 TYR A CA 1
ATOM 767 C C . TYR A 1 105 ? 1.627 -1.385 4.287 1.00 93.94 105 TYR A C 1
ATOM 769 O O . TYR A 1 105 ? 2.613 -1.974 4.739 1.00 93.94 105 TYR A O 1
ATOM 777 N N . ARG A 1 106 ? 1.157 -1.608 3.068 1.00 93.81 106 ARG A N 1
ATOM 778 C CA . ARG A 1 106 ? 1.664 -2.615 2.146 1.00 93.81 106 ARG A CA 1
ATOM 779 C C . ARG A 1 106 ? 2.214 -1.928 0.911 1.00 93.81 106 ARG A C 1
ATOM 781 O O . ARG A 1 106 ? 1.530 -1.102 0.318 1.00 93.81 106 ARG A O 1
ATOM 788 N N . VAL A 1 107 ? 3.419 -2.308 0.513 1.00 94.56 107 VAL A N 1
ATOM 789 C CA . VAL A 1 107 ? 4.020 -1.913 -0.762 1.00 94.56 107 VAL A CA 1
ATOM 790 C C . VAL A 1 107 ? 4.306 -3.189 -1.538 1.00 94.56 107 VAL A C 1
ATOM 792 O O . VAL A 1 107 ? 5.197 -3.954 -1.166 1.00 94.56 107 VAL A O 1
ATOM 795 N N . ASP A 1 108 ? 3.521 -3.446 -2.578 1.00 93.62 108 ASP A N 1
ATOM 796 C CA . ASP A 1 108 ? 3.782 -4.520 -3.530 1.00 93.62 108 ASP A CA 1
ATOM 797 C C . ASP A 1 108 ? 4.643 -3.967 -4.665 1.00 93.62 108 ASP A C 1
ATOM 799 O O . ASP A 1 108 ? 4.366 -2.897 -5.208 1.00 93.62 108 ASP A O 1
ATOM 803 N N . VAL A 1 109 ? 5.687 -4.701 -5.025 1.00 93.25 109 VAL A N 1
ATOM 804 C CA . VAL A 1 109 ? 6.607 -4.357 -6.106 1.00 93.25 109 VAL A CA 1
ATOM 805 C C . VAL A 1 109 ? 6.592 -5.503 -7.100 1.00 93.25 109 VAL A C 1
ATOM 807 O O . VAL A 1 109 ? 6.862 -6.645 -6.730 1.00 93.25 109 VAL A O 1
ATOM 810 N N . SER A 1 110 ? 6.292 -5.201 -8.355 1.00 93.50 110 SER A N 1
ATOM 811 C CA . SER A 1 110 ? 6.388 -6.132 -9.473 1.00 93.50 110 SER A CA 1
ATOM 812 C C . SER A 1 110 ? 7.396 -5.586 -10.472 1.00 93.50 110 SER A C 1
ATOM 814 O O . SER A 1 110 ? 7.415 -4.388 -10.747 1.00 93.50 110 SER A O 1
ATOM 816 N N . SER A 1 111 ? 8.255 -6.440 -11.010 1.00 91.88 111 SER A N 1
ATOM 817 C CA . SER A 1 111 ? 9.156 -6.078 -12.097 1.00 91.88 111 SER A CA 1
ATOM 818 C C . SER A 1 111 ? 9.191 -7.173 -13.145 1.00 91.88 111 SER A C 1
ATOM 820 O O . SER A 1 111 ? 9.134 -8.355 -12.821 1.00 91.88 111 SER A O 1
ATOM 822 N N . THR A 1 112 ? 9.293 -6.790 -14.416 1.00 90.81 112 THR A N 1
ATOM 823 C CA . THR A 1 112 ? 9.490 -7.742 -15.517 1.00 90.81 112 THR A CA 1
ATOM 824 C C . THR A 1 112 ? 10.807 -7.464 -16.224 1.00 90.81 112 THR A C 1
ATOM 826 O O . THR A 1 112 ? 11.105 -6.321 -16.585 1.00 90.81 112 THR A O 1
ATOM 829 N N . HIS A 1 113 ? 11.596 -8.51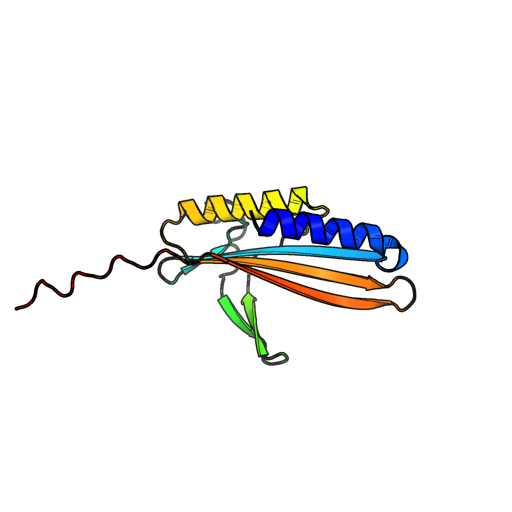8 -16.422 1.00 88.75 113 HIS A N 1
ATOM 830 C CA . HIS A 1 113 ? 12.861 -8.443 -17.137 1.00 88.75 113 HIS A CA 1
ATOM 831 C C . HIS A 1 113 ? 12.617 -8.269 -18.651 1.00 88.75 113 HIS A C 1
ATOM 833 O O . HIS A 1 113 ? 11.795 -9.000 -19.217 1.00 88.75 113 HIS A O 1
ATOM 839 N N . PRO A 1 114 ? 13.322 -7.350 -19.342 1.00 83.19 114 PRO A N 1
ATOM 840 C CA . PRO A 1 114 ? 13.031 -6.994 -20.735 1.00 83.19 114 PRO A CA 1
ATOM 841 C C . PRO A 1 114 ? 13.117 -8.169 -21.713 1.00 83.19 114 PRO A C 1
ATOM 843 O O . PRO A 1 114 ? 12.246 -8.325 -22.567 1.00 83.19 114 PRO A O 1
ATOM 846 N N . THR A 1 115 ? 14.165 -8.990 -21.598 1.00 87.50 115 THR A N 1
ATOM 847 C CA . THR A 1 115 ? 14.478 -10.037 -22.587 1.00 87.50 115 THR A CA 1
ATOM 848 C C . THR A 1 115 ? 13.889 -11.395 -22.219 1.00 87.50 115 THR A C 1
ATOM 850 O O . THR A 1 115 ? 13.172 -11.993 -23.011 1.00 87.50 115 THR A O 1
ATOM 853 N N . THR A 1 116 ? 14.147 -11.869 -21.000 1.00 89.12 116 THR A N 1
ATOM 854 C CA . THR A 1 116 ? 13.656 -13.164 -20.505 1.00 89.12 116 THR A CA 1
ATOM 855 C C . THR A 1 116 ? 12.163 -13.174 -20.188 1.00 89.12 116 THR A C 1
ATOM 857 O O . THR A 1 116 ? 11.604 -14.250 -20.001 1.00 89.12 116 THR A O 1
ATOM 860 N N . ARG A 1 117 ? 11.518 -11.998 -20.089 1.00 89.25 117 ARG A N 1
ATOM 861 C CA . ARG A 1 117 ? 10.121 -11.833 -19.644 1.00 89.25 117 ARG A CA 1
ATOM 862 C C . ARG A 1 117 ? 9.829 -12.442 -18.268 1.00 89.25 117 ARG A C 1
ATOM 864 O O . ARG A 1 117 ? 8.670 -12.617 -17.912 1.00 89.25 117 ARG A O 1
ATOM 871 N N . LEU A 1 118 ? 10.866 -12.727 -17.477 1.00 89.31 118 LEU A N 1
ATOM 872 C CA . LEU A 1 118 ? 10.709 -13.202 -16.108 1.00 89.31 118 LEU A CA 1
ATOM 873 C C . LEU A 1 118 ? 10.136 -12.082 -15.242 1.00 89.31 118 LEU A C 1
ATOM 875 O O . LEU A 1 118 ? 10.660 -10.965 -15.242 1.00 89.31 118 LEU A O 1
ATOM 879 N N . THR A 1 119 ? 9.083 -12.399 -14.495 1.00 91.00 119 THR A N 1
ATOM 880 C CA . THR A 1 119 ? 8.462 -11.484 -13.537 1.00 91.00 119 THR A CA 1
ATOM 881 C C . THR A 1 119 ? 8.948 -11.802 -12.129 1.00 91.00 119 THR A C 1
ATOM 883 O O . THR A 1 119 ? 8.912 -12.952 -11.694 1.00 91.00 119 THR A O 1
ATOM 886 N N . SER A 1 120 ? 9.388 -10.776 -11.408 1.00 90.31 120 SER A N 1
ATOM 887 C CA . SER A 1 120 ? 9.698 -10.840 -9.984 1.00 90.31 120 SER A CA 1
ATOM 888 C C . SER A 1 120 ? 8.655 -10.052 -9.206 1.00 90.31 120 SER A C 1
ATOM 890 O O . SER A 1 120 ? 8.231 -8.979 -9.635 1.00 90.31 120 SER A O 1
ATOM 892 N N . GLN A 1 121 ? 8.233 -10.587 -8.064 1.00 92.06 121 GLN A N 1
ATOM 893 C CA . GLN A 1 121 ? 7.260 -9.953 -7.183 1.00 92.06 121 GLN A CA 1
ATOM 894 C C . GLN A 1 121 ? 7.783 -9.950 -5.750 1.00 92.06 121 GLN A C 1
ATOM 896 O O . GLN A 1 121 ? 8.287 -10.958 -5.253 1.00 92.06 121 GLN A O 1
ATOM 901 N N . GLY A 1 122 ? 7.634 -8.816 -5.076 1.00 91.12 122 GLY A N 1
ATOM 902 C CA . GLY A 1 122 ? 8.018 -8.626 -3.685 1.00 91.12 122 GLY A CA 1
ATOM 903 C C . GLY A 1 122 ? 6.979 -7.810 -2.930 1.00 91.12 122 GLY A C 1
ATOM 904 O O . GLY A 1 122 ? 6.220 -7.041 -3.517 1.00 91.12 122 GLY A O 1
ATOM 905 N N . ARG A 1 123 ? 6.952 -7.972 -1.608 1.00 92.19 123 ARG A N 1
ATOM 906 C CA . ARG A 1 123 ? 6.073 -7.215 -0.717 1.00 92.19 123 ARG A CA 1
ATOM 907 C C . ARG A 1 123 ? 6.850 -6.704 0.482 1.00 92.19 123 ARG A C 1
ATOM 909 O O . ARG A 1 123 ? 7.580 -7.460 1.119 1.00 92.19 123 ARG A O 1
ATOM 916 N N . LEU A 1 124 ? 6.632 -5.438 0.811 1.00 92.38 124 LEU A N 1
ATOM 917 C CA . LEU A 1 124 ? 7.054 -4.824 2.062 1.00 92.38 124 LEU A CA 1
ATOM 918 C C . LEU A 1 124 ? 5.813 -4.500 2.891 1.00 92.38 124 LEU A C 1
ATOM 920 O O . LEU A 1 124 ? 4.852 -3.928 2.376 1.00 92.38 124 LEU A O 1
ATOM 924 N N . THR A 1 125 ? 5.855 -4.849 4.173 1.00 91.75 125 THR A N 1
ATOM 925 C CA . THR A 1 125 ? 4.771 -4.577 5.119 1.00 91.75 125 THR A CA 1
ATOM 926 C C . THR A 1 125 ? 5.318 -3.771 6.285 1.00 91.75 125 THR A C 1
ATOM 928 O O . THR A 1 125 ? 6.260 -4.196 6.951 1.00 91.75 125 THR A O 1
ATOM 931 N N . PHE A 1 126 ? 4.707 -2.621 6.547 1.00 92.62 126 PHE A N 1
ATOM 932 C CA . PHE A 1 126 ? 4.976 -1.798 7.719 1.00 92.62 126 PHE A CA 1
ATOM 933 C C . PHE A 1 126 ? 3.759 -1.864 8.631 1.00 92.62 126 PHE A C 1
ATOM 935 O O . PHE A 1 126 ? 2.638 -1.661 8.172 1.00 92.62 126 PHE A O 1
ATOM 942 N N . ALA A 1 127 ? 3.973 -2.136 9.913 1.00 92.00 127 ALA A N 1
ATOM 943 C CA . ALA A 1 127 ? 2.912 -2.146 10.907 1.00 92.00 127 ALA A CA 1
ATOM 944 C C . ALA A 1 127 ? 3.175 -1.061 11.953 1.00 92.00 127 ALA A C 1
ATOM 946 O O . ALA A 1 127 ? 4.278 -0.948 12.485 1.00 92.00 127 ALA A O 1
ATOM 947 N N . SER A 1 128 ? 2.148 -0.272 12.244 1.00 91.25 128 SER A N 1
ATOM 948 C CA . SER A 1 128 ? 2.083 0.618 13.395 1.00 91.25 128 SER A CA 1
ATOM 949 C C . SER A 1 128 ? 1.042 0.041 14.343 1.00 91.25 128 SER A C 1
ATOM 951 O O . SER A 1 128 ? -0.111 -0.146 13.963 1.00 91.25 128 SER A O 1
ATOM 953 N N . LEU A 1 129 ? 1.461 -0.320 15.551 1.00 91.19 129 LEU A N 1
ATOM 954 C CA . LEU A 1 129 ? 0.565 -0.892 16.547 1.00 91.19 1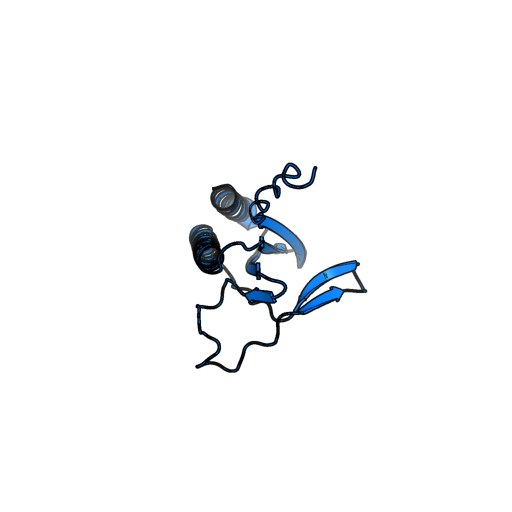29 LEU A CA 1
ATOM 955 C C . LEU A 1 129 ? 0.016 0.223 17.434 1.00 91.19 129 LEU A C 1
ATOM 957 O O . LEU A 1 129 ? 0.763 1.127 17.809 1.00 91.19 129 LEU A O 1
ATOM 961 N N . ALA A 1 130 ? -1.274 0.143 17.774 1.00 88.19 130 ALA A N 1
ATOM 962 C CA . ALA A 1 130 ? -1.849 1.008 18.790 1.00 88.19 130 ALA A CA 1
ATOM 963 C C . ALA A 1 130 ? -1.042 0.869 20.087 1.00 88.19 130 ALA A C 1
ATOM 965 O O . ALA A 1 130 ? -0.601 -0.232 20.434 1.00 88.19 130 ALA A O 1
ATOM 966 N N . ALA A 1 131 ? -0.850 1.985 20.794 1.00 82.75 131 ALA A N 1
ATOM 967 C CA . ALA A 1 131 ? -0.240 1.946 22.112 1.00 82.75 131 ALA A CA 1
ATOM 968 C C . ALA A 1 131 ? -1.034 0.977 23.005 1.00 82.75 131 ALA A C 1
ATOM 970 O O . ALA A 1 131 ? -2.270 0.961 22.926 1.00 82.75 131 ALA A O 1
ATOM 971 N N . PRO A 1 132 ? -0.357 0.166 23.835 1.00 76.69 132 PRO A N 1
ATOM 972 C CA . PRO A 1 132 ? -1.058 -0.671 24.791 1.00 76.69 132 PRO A CA 1
ATOM 973 C C . PRO A 1 132 ? -1.937 0.222 25.666 1.00 76.69 132 PRO A C 1
ATOM 975 O O . PRO A 1 132 ? -1.526 1.319 26.055 1.00 76.69 132 PRO A O 1
ATOM 978 N N . ALA A 1 133 ? -3.156 -0.238 25.958 1.00 73.81 133 ALA A N 1
ATOM 979 C CA . ALA A 1 133 ? -3.959 0.410 26.982 1.00 73.81 133 ALA A CA 1
ATOM 980 C C . ALA A 1 133 ? -3.115 0.465 28.267 1.00 73.81 133 ALA A C 1
ATOM 982 O O . ALA A 1 133 ? -2.420 -0.520 28.552 1.00 73.81 133 ALA A O 1
ATOM 983 N N . PRO A 1 134 ? -3.123 1.583 29.018 1.00 73.19 134 PRO A N 1
ATOM 984 C CA . PRO A 1 134 ? -2.443 1.616 30.303 1.00 73.19 134 PRO A CA 1
ATOM 985 C C . PRO A 1 134 ? -2.939 0.418 31.109 1.00 73.19 134 PRO A C 1
ATOM 987 O O . PRO A 1 134 ? -4.144 0.143 31.116 1.00 73.19 134 PRO A O 1
ATOM 990 N N . ALA A 1 135 ? -2.006 -0.336 31.698 1.00 67.62 135 ALA A N 1
ATOM 991 C CA . ALA A 1 135 ? -2.363 -1.445 32.565 1.00 67.62 135 ALA A CA 1
ATOM 992 C C . ALA A 1 135 ? -3.392 -0.907 33.561 1.00 67.62 135 ALA A C 1
ATOM 994 O O . ALA A 1 135 ? -3.136 0.095 34.227 1.00 67.62 135 ALA A O 1
ATOM 995 N N . ARG A 1 136 ? -4.588 -1.505 33.593 1.00 59.44 136 ARG A N 1
ATOM 996 C CA . ARG A 1 136 ? -5.506 -1.272 34.706 1.00 59.44 136 ARG A CA 1
ATOM 997 C C . ARG A 1 136 ? -4.684 -1.598 35.943 1.00 59.44 136 ARG A C 1
ATOM 999 O O . ARG A 1 136 ? -4.211 -2.730 36.028 1.00 59.44 136 ARG A O 1
ATOM 1006 N N . ASP A 1 137 ? -4.454 -0.612 36.807 1.00 56.88 137 ASP A N 1
ATOM 1007 C CA . ASP A 1 137 ? -3.788 -0.835 38.083 1.00 56.88 137 ASP A CA 1
ATOM 1008 C C . ASP A 1 137 ? -4.479 -2.026 38.742 1.00 56.88 137 ASP A C 1
ATOM 1010 O O . ASP A 1 137 ? -5.635 -1.940 39.157 1.00 56.88 137 ASP A O 1
ATOM 1014 N N . ALA A 1 138 ? -3.782 -3.158 38.798 1.00 53.53 138 ALA A N 1
ATOM 1015 C CA . ALA A 1 138 ? -4.210 -4.358 39.505 1.00 53.53 138 ALA A CA 1
ATOM 1016 C C . ALA A 1 138 ? -4.053 -4.163 41.029 1.00 53.53 138 ALA A C 1
ATOM 1018 O O . ALA A 1 138 ? -3.670 -5.081 41.741 1.00 53.53 138 ALA A O 1
ATOM 1019 N N . SER A 1 139 ? -4.313 -2.941 41.503 1.00 56.59 139 SER A N 1
ATOM 1020 C CA . SER A 1 139 ? -4.058 -2.445 42.859 1.00 56.59 139 SER A CA 1
ATOM 1021 C C . SER A 1 139 ? -5.317 -1.814 43.470 1.00 56.59 139 SER A C 1
ATOM 1023 O O . SER A 1 139 ? -5.227 -0.983 44.369 1.00 56.59 139 SER A O 1
ATOM 1025 N N . ALA A 1 140 ? -6.494 -2.157 42.945 1.00 55.50 140 ALA A N 1
ATOM 1026 C CA . ALA A 1 140 ? -7.788 -1.724 43.463 1.00 55.50 140 ALA A CA 1
ATOM 1027 C C . ALA A 1 140 ? -8.737 -2.920 43.608 1.00 55.50 140 ALA A C 1
ATOM 1029 O O . ALA A 1 140 ? -9.882 -2.851 43.185 1.00 55.50 140 ALA A O 1
ATOM 1030 N N . GLU A 1 141 ? -8.234 -4.021 44.162 1.00 53.78 141 GLU A N 1
ATOM 1031 C CA . GLU A 1 141 ? -9.027 -5.055 44.827 1.00 53.78 141 GLU A CA 1
ATOM 1032 C C . GLU A 1 141 ? -8.085 -5.798 45.795 1.00 53.78 141 GLU A C 1
ATOM 1034 O O . GLU A 1 141 ? -7.253 -6.595 45.371 1.00 53.78 141 GLU A O 1
ATOM 1039 N N . GLU A 1 142 ? -8.242 -5.424 47.074 1.00 49.94 142 GLU A N 1
ATOM 1040 C CA . GLU A 1 142 ? -7.756 -6.015 48.344 1.00 49.94 142 GLU A CA 1
ATOM 1041 C C . GLU A 1 142 ? -6.285 -5.849 48.771 1.00 49.94 142 GLU A C 1
ATOM 1043 O O . GLU A 1 142 ? -5.371 -6.516 48.239 1.00 49.94 142 GLU A O 1
#

Secondary structure (DSSP, 8-state):
-HHHHHHHHHHHHHHHTTTT-S--EEEEEEEEEETTEEEESSSPTTTTTTSSPPPPPEEEE-TTT--EEEET---EEE-SHHHHHHHHHHHHHHHHHTSS-EEEEEEEEEEE-TTT--EEEEEEEEEEPPPPPPPP-S-S--

pLDDT: mean 84.57, std 12.34, range [45.22, 95.56]

InterPro domains:
  IPR001752 Kinesin motor domain [PS50067] (1-142)
  IPR027417 P-loop containing nucleoside triphosphate hydrolase [SSF52540] (1-132)
  IPR036961 Kinesin motor domain superfamily [G3DSA:3.40.850.10] (1-142)

Organism: NCBI:txid73025

Foldseek 3Di:
DVLLVVQQVVQVVCVVCCLFFPDKKKKKWKWKQDPNAIDTLLDPVPPCPPDDHQPGWDWDQDPVPRDIDTPSIDIDIDDGSVSSVVSVVSSVVSNVVSPQIKMKMKMKIWTATPPVRDIDIDMDIDIDHGDPDPPPPPPPDD